Protein AF-A0A1V4S9R1-F1 (afdb_monomer)

Nearest PDB structures (foldseek):
  8wxm-assembly1_A  TM=5.453E-01  e=4.965E-02  Rhodothermus marinus DSM 4252
  6k1w-assembly1_A  TM=5.034E-01  e=1.210E-01  Rhodothermus marinus DSM 4252
  6k1x-assembly1_A  TM=5.668E-01  e=3.569E-01  Rhodothermus marinus DSM 4252
  4fxo-assembly1_B  TM=3.711E-01  e=5.229E-01  Homo sapiens
  3nxk-assembly2_G  TM=3.900E-01  e=4.849E+00  Campylobacter jejuni subsp. jejuni NCTC 11168 = ATCC 700819

Foldseek 3Di:
DEEEEEAADPDPAAPDADDDWDPDGDDPVVSVVVQVVCVVVVYHYDYYYLHPCVVVVCCVRFNDDDPPDDTYEYAYHYQQTHPPQRQQSSVVVCVVVVHQYDDDACVVVVVVVDDDDDPDPRDGPRRFPWDFDADPNDGQWIDGPVPRDTDGDDDD

Sequence (156 aa):
MKIAVVYNRVSRKVINLFGVPNHEKYGLKSIRRIVNCLKQGGHHVISFEGDKDLIDNLEDFMPKVLKGERPGIVFNLSYGIQRQAHYTHVPGILEMVGIPYVGSGPFLLEKYGYKIDLRDPYSFYLGCVQLVVLKNNEFIGVADPRRDGSAGGPKK

Mean predicted aligned error: 10.4 Å

Structure (mmCIF, N/CA/C/O backbone):
data_AF-A0A1V4S9R1-F1
#
_entry.id   AF-A0A1V4S9R1-F1
#
loop_
_atom_site.group_PDB
_atom_site.id
_atom_site.type_symbol
_atom_site.label_atom_id
_atom_site.label_alt_id
_atom_site.label_comp_id
_atom_site.label_asym_id
_atom_site.label_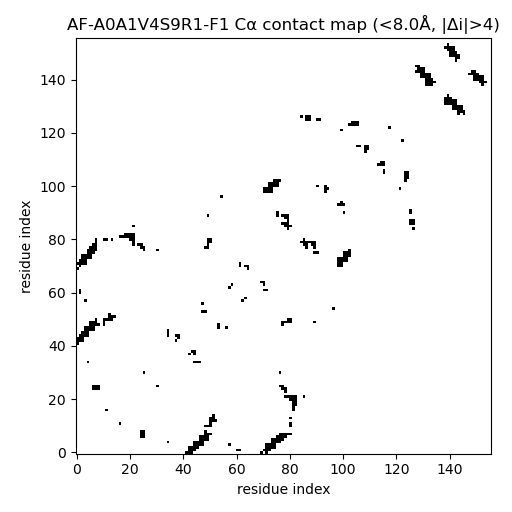entity_id
_atom_site.label_seq_id
_atom_site.pdbx_PDB_ins_code
_atom_site.Cartn_x
_atom_site.Cartn_y
_atom_site.Cartn_z
_atom_site.occupancy
_atom_site.B_iso_or_equiv
_atom_site.auth_seq_id
_atom_site.auth_comp_id
_atom_site.auth_asym_id
_atom_site.auth_atom_id
_atom_site.pdbx_PDB_model_num
ATOM 1 N N . MET A 1 1 ? -8.494 2.935 16.574 1.00 88.06 1 MET A N 1
ATOM 2 C CA . MET A 1 1 ? -9.052 3.154 15.217 1.00 88.06 1 MET A CA 1
ATOM 3 C C . MET A 1 1 ? -8.991 1.862 14.411 1.00 88.06 1 MET A C 1
ATOM 5 O O . MET A 1 1 ? -8.337 0.930 14.873 1.00 88.06 1 MET A O 1
ATOM 9 N N . LYS A 1 2 ? -9.672 1.788 13.261 1.00 93.19 2 LYS A N 1
ATOM 10 C CA . LYS A 1 2 ? -9.621 0.632 12.352 1.00 93.19 2 LYS A CA 1
ATOM 11 C C . LYS A 1 2 ? -8.365 0.705 11.478 1.00 93.19 2 LYS A C 1
ATOM 13 O O . LYS A 1 2 ? -8.125 1.741 10.864 1.00 93.19 2 LYS A O 1
ATOM 18 N N . ILE A 1 3 ? -7.571 -0.364 11.448 1.00 92.81 3 ILE A N 1
ATOM 19 C CA . ILE A 1 3 ? -6.347 -0.462 10.643 1.00 92.81 3 ILE A CA 1
ATOM 20 C C . ILE A 1 3 ? -6.369 -1.760 9.837 1.00 92.81 3 ILE A C 1
ATOM 22 O O . ILE A 1 3 ? -6.431 -2.844 10.414 1.00 92.81 3 ILE A O 1
ATOM 26 N N . ALA A 1 4 ? -6.298 -1.664 8.514 1.00 96.69 4 ALA A N 1
ATOM 27 C CA . ALA A 1 4 ? -6.143 -2.827 7.646 1.00 96.69 4 ALA A CA 1
ATOM 28 C C . ALA A 1 4 ? -4.671 -3.001 7.272 1.00 96.69 4 ALA A C 1
ATOM 30 O O . ALA A 1 4 ? -4.083 -2.127 6.648 1.00 96.69 4 ALA A O 1
ATOM 31 N N . VAL A 1 5 ? -4.055 -4.122 7.642 1.00 94.06 5 VAL A N 1
ATOM 32 C CA . VAL A 1 5 ? -2.688 -4.455 7.217 1.00 94.06 5 VAL A CA 1
ATOM 33 C C . VAL A 1 5 ? -2.762 -5.234 5.909 1.00 94.06 5 VAL A C 1
ATOM 35 O O . VAL A 1 5 ? -3.153 -6.400 5.907 1.00 94.06 5 VAL A O 1
ATOM 38 N N . VAL A 1 6 ? -2.388 -4.603 4.801 1.00 94.44 6 VAL A N 1
ATOM 39 C CA . VAL A 1 6 ? -2.476 -5.215 3.466 1.00 94.44 6 VAL A CA 1
ATOM 40 C C . VAL A 1 6 ? -1.107 -5.742 3.064 1.00 94.44 6 VAL A C 1
ATOM 42 O O . VAL A 1 6 ? -0.113 -5.030 3.175 1.00 94.44 6 VAL A O 1
ATOM 45 N N . TYR A 1 7 ? -1.028 -6.988 2.609 1.00 90.81 7 TYR A N 1
ATOM 46 C CA . TYR A 1 7 ? 0.211 -7.614 2.141 1.00 90.81 7 TYR A CA 1
ATOM 47 C C . TYR A 1 7 ? -0.062 -8.522 0.939 1.00 90.81 7 TYR A C 1
ATOM 49 O O . TYR A 1 7 ? -1.207 -8.826 0.641 1.00 90.81 7 TYR A O 1
ATOM 57 N N . ASN A 1 8 ? 0.977 -8.994 0.248 1.00 89.25 8 ASN A N 1
ATOM 58 C CA . ASN A 1 8 ? 0.835 -10.075 -0.731 1.00 89.25 8 ASN A CA 1
ATOM 59 C C . ASN A 1 8 ? 1.751 -11.226 -0.331 1.00 89.25 8 ASN A C 1
ATOM 61 O O . ASN A 1 8 ? 2.973 -11.059 -0.286 1.00 89.25 8 ASN A O 1
ATOM 65 N N . ARG A 1 9 ? 1.185 -12.394 0.003 1.00 83.44 9 ARG A N 1
ATOM 66 C CA . ARG A 1 9 ? 1.992 -13.560 0.398 1.00 83.44 9 ARG A CA 1
ATOM 67 C C . ARG A 1 9 ? 1.744 -14.759 -0.488 1.00 83.44 9 ARG A C 1
ATOM 69 O O . ARG A 1 9 ? 2.706 -15.349 -0.990 1.00 83.44 9 ARG A O 1
ATOM 76 N N . VAL A 1 10 ? 0.491 -15.139 -0.662 1.00 75.88 10 VAL A N 1
ATOM 77 C CA . VAL A 1 10 ? 0.138 -16.338 -1.434 1.00 75.88 10 VAL A CA 1
ATOM 78 C C . VAL A 1 10 ? -0.885 -16.057 -2.518 1.00 75.88 10 VAL A C 1
ATOM 80 O O . VAL A 1 10 ? -1.014 -16.875 -3.428 1.00 75.88 10 VAL A O 1
ATOM 83 N N . SER A 1 11 ? -1.566 -14.910 -2.467 1.00 77.56 11 SER A N 1
ATOM 84 C CA . SER A 1 11 ? -2.629 -14.633 -3.417 1.00 77.56 11 SER A CA 1
ATOM 85 C C . SER A 1 11 ? -2.098 -14.433 -4.836 1.00 77.56 11 SER A C 1
ATOM 87 O O . SER A 1 11 ? -1.150 -13.689 -5.091 1.00 77.56 11 SER A O 1
ATOM 89 N N . ARG A 1 12 ? -2.754 -15.125 -5.769 1.00 83.12 12 ARG A N 1
ATOM 90 C CA . ARG A 1 12 ? -2.699 -14.889 -7.217 1.00 83.12 12 ARG A CA 1
ATOM 91 C C . ARG A 1 12 ? -4.072 -14.480 -7.747 1.00 83.12 12 ARG A C 1
ATOM 93 O O . ARG A 1 12 ? -4.330 -14.621 -8.938 1.00 83.12 12 ARG A O 1
ATOM 100 N N . LYS A 1 13 ? -4.973 -14.031 -6.866 1.00 90.06 13 LYS A N 1
ATOM 101 C CA . LYS A 1 13 ? -6.338 -13.660 -7.234 1.00 90.06 13 LYS A CA 1
ATOM 102 C C . LYS A 1 13 ? -6.338 -12.339 -7.999 1.00 90.06 13 LYS A C 1
ATOM 104 O O . LYS A 1 13 ? -6.476 -11.253 -7.447 1.00 90.06 13 LYS A O 1
ATOM 109 N N . VAL A 1 14 ? -6.188 -12.459 -9.304 1.00 91.25 14 VAL A N 1
ATOM 110 C CA . VAL A 1 14 ? -6.403 -11.411 -10.299 1.00 91.25 14 VAL A CA 1
ATOM 111 C C . VAL A 1 14 ? -7.389 -11.949 -11.330 1.00 91.25 14 VAL A C 1
ATOM 113 O O . VAL A 1 14 ? -7.576 -13.160 -11.414 1.00 91.25 14 VAL A O 1
ATOM 116 N N . ILE A 1 15 ? -8.028 -11.072 -12.106 1.00 91.94 15 ILE A N 1
ATOM 117 C CA . ILE A 1 15 ? -8.949 -11.512 -13.168 1.00 91.94 15 ILE A CA 1
ATOM 118 C C . ILE A 1 15 ? -8.183 -12.331 -14.215 1.00 91.94 15 ILE A C 1
ATOM 120 O O . ILE A 1 15 ? -8.557 -13.455 -14.519 1.00 91.94 15 ILE A O 1
ATOM 124 N N . ASN A 1 16 ? -7.069 -11.782 -14.704 1.00 91.94 16 ASN A N 1
ATOM 125 C CA . ASN A 1 16 ? -6.159 -12.443 -15.634 1.00 91.94 16 ASN A CA 1
ATOM 126 C C . ASN A 1 16 ? -4.730 -12.318 -15.111 1.00 91.94 16 ASN A C 1
ATOM 128 O O . ASN A 1 16 ? -4.325 -11.238 -14.677 1.00 91.94 16 ASN A O 1
ATOM 132 N N . LEU A 1 17 ? -3.960 -13.404 -15.149 1.00 88.75 17 LEU A N 1
ATOM 133 C CA . LEU A 1 17 ? -2.548 -13.403 -14.768 1.00 88.75 17 LEU A CA 1
ATOM 134 C C . LEU A 1 17 ? -1.688 -13.105 -16.002 1.00 88.75 17 LEU A C 1
ATOM 136 O O . LEU A 1 17 ? -1.832 -13.780 -17.018 1.00 88.75 17 LEU A O 1
ATOM 140 N N . PHE A 1 18 ? -0.800 -12.112 -15.920 1.00 84.00 18 PHE A N 1
ATOM 141 C CA . PHE A 1 18 ? 0.019 -11.685 -17.056 1.00 84.00 18 PHE A CA 1
ATOM 142 C C . PHE A 1 18 ? 1.505 -11.880 -16.763 1.00 84.00 18 PHE A C 1
ATOM 144 O O . PHE A 1 18 ? 2.001 -11.469 -15.714 1.00 84.00 18 PHE A O 1
ATOM 151 N N . GLY A 1 19 ? 2.233 -12.445 -17.728 1.00 84.38 19 GLY A N 1
ATOM 152 C CA . GLY A 1 19 ? 3.679 -12.638 -17.629 1.00 84.38 19 GLY A CA 1
ATOM 153 C C . GLY A 1 19 ? 4.100 -13.424 -16.382 1.00 84.38 19 GLY A C 1
ATOM 154 O O . GLY A 1 19 ? 3.392 -14.314 -15.913 1.00 84.38 19 GLY A O 1
ATOM 155 N N . VAL A 1 20 ? 5.278 -13.093 -15.852 1.00 83.31 20 VAL A N 1
ATOM 156 C CA . VAL A 1 20 ? 5.769 -13.651 -14.586 1.00 83.31 20 VAL A CA 1
ATOM 157 C C . VAL A 1 20 ? 5.244 -12.782 -13.439 1.00 83.31 20 VAL A C 1
ATOM 159 O O . VAL A 1 20 ? 5.515 -11.579 -13.455 1.00 83.31 20 VAL A O 1
ATOM 162 N N . PRO A 1 21 ? 4.524 -13.345 -12.451 1.00 85.00 21 PRO A N 1
ATOM 163 C CA . PRO A 1 21 ? 4.046 -12.600 -11.288 1.00 85.00 21 PRO A CA 1
ATOM 164 C C . PRO A 1 21 ? 5.186 -12.008 -10.462 1.00 85.00 21 PRO A C 1
ATOM 166 O O . PRO A 1 21 ? 6.342 -12.397 -10.594 1.00 85.00 21 PRO A O 1
ATOM 169 N N . ASN A 1 22 ? 4.861 -11.089 -9.562 1.00 82.81 22 ASN A N 1
ATOM 170 C CA . ASN A 1 22 ? 5.824 -10.584 -8.598 1.00 82.81 22 ASN A CA 1
ATOM 171 C C . ASN A 1 22 ? 6.171 -11.646 -7.528 1.00 82.81 22 ASN A C 1
ATOM 173 O O . ASN A 1 22 ? 5.314 -12.404 -7.065 1.00 82.81 22 ASN A O 1
ATOM 177 N N . HIS A 1 23 ? 7.440 -11.682 -7.117 1.00 83.50 23 HIS A N 1
ATOM 178 C CA . HIS A 1 23 ? 7.959 -12.594 -6.092 1.00 83.50 23 HIS A CA 1
ATOM 179 C C . HIS A 1 23 ? 8.293 -11.881 -4.773 1.00 83.50 23 HIS A C 1
ATOM 181 O O . HIS A 1 23 ? 8.526 -12.560 -3.769 1.00 83.50 23 HIS A O 1
ATOM 187 N N . GLU A 1 24 ? 8.296 -10.545 -4.753 1.00 82.25 24 GLU A N 1
ATOM 188 C CA . GLU A 1 24 ? 8.595 -9.747 -3.562 1.00 82.25 24 GLU A CA 1
ATOM 189 C C . GLU A 1 24 ? 7.480 -9.844 -2.527 1.00 82.25 24 GLU A C 1
ATOM 191 O O . GLU A 1 24 ? 6.299 -9.670 -2.835 1.00 82.25 24 GLU A O 1
ATOM 196 N N . LYS A 1 25 ? 7.851 -10.182 -1.288 1.00 82.50 25 LYS A N 1
ATOM 197 C CA . LYS A 1 25 ? 6.901 -10.472 -0.212 1.00 82.50 25 LYS A CA 1
ATOM 198 C C . LYS A 1 25 ? 7.528 -10.200 1.148 1.00 82.50 25 LYS A C 1
ATOM 200 O O . LYS A 1 25 ? 8.598 -10.731 1.453 1.00 82.50 25 LYS A O 1
ATOM 205 N N . TYR A 1 26 ? 6.803 -9.521 2.033 1.00 80.62 26 TYR A N 1
ATOM 206 C CA . TYR A 1 26 ? 7.193 -9.429 3.441 1.00 80.62 26 TYR A CA 1
ATOM 207 C C . TYR A 1 26 ? 7.096 -10.790 4.143 1.00 80.62 26 TYR A C 1
ATOM 209 O O . TYR A 1 26 ? 6.231 -11.622 3.847 1.00 80.62 26 TYR A O 1
ATOM 217 N N . GLY A 1 27 ? 8.000 -11.033 5.093 1.00 82.00 27 GLY A N 1
ATOM 218 C CA . GLY A 1 27 ? 8.003 -12.251 5.901 1.00 82.00 27 GLY A CA 1
ATOM 219 C C . GLY A 1 27 ? 6.821 -12.301 6.874 1.00 82.00 27 GLY A C 1
ATOM 220 O O . GLY A 1 27 ? 6.543 -11.327 7.574 1.00 82.00 27 GLY A O 1
ATOM 221 N N . LEU A 1 28 ? 6.171 -13.464 6.989 1.00 89.62 28 LEU A N 1
ATOM 222 C CA . LEU A 1 28 ? 5.009 -13.659 7.872 1.00 89.62 28 LEU A CA 1
ATOM 223 C C . LEU A 1 28 ? 5.305 -13.326 9.339 1.00 89.62 28 LEU A C 1
ATOM 225 O O . LEU A 1 28 ? 4.447 -12.792 10.036 1.00 89.62 28 LEU A O 1
ATOM 229 N N . LYS A 1 29 ? 6.526 -13.602 9.813 1.00 85.81 29 LYS A N 1
ATOM 230 C CA . LYS A 1 29 ? 6.953 -13.247 11.174 1.00 85.81 29 LYS A CA 1
ATOM 231 C C . LYS A 1 29 ? 6.928 -11.731 11.394 1.00 85.81 29 LYS A C 1
ATOM 233 O O . LYS A 1 29 ? 6.460 -11.283 12.435 1.00 85.81 29 LYS A O 1
ATOM 238 N N . SER A 1 30 ? 7.395 -10.950 10.419 1.00 82.75 30 SER A N 1
ATOM 239 C CA . SER A 1 30 ? 7.385 -9.485 10.484 1.00 82.75 30 SER A CA 1
ATOM 240 C C . SER A 1 30 ? 5.962 -8.937 10.421 1.00 82.75 30 SER A C 1
ATOM 242 O O . SER A 1 30 ? 5.602 -8.116 11.258 1.00 82.75 30 SER A O 1
ATOM 244 N N . ILE A 1 31 ? 5.128 -9.460 9.512 1.00 85.62 31 ILE A N 1
ATOM 245 C CA . ILE A 1 31 ? 3.709 -9.081 9.406 1.00 85.62 31 ILE A CA 1
ATOM 246 C C . ILE A 1 31 ? 2.988 -9.337 10.737 1.00 85.62 31 ILE A C 1
ATOM 248 O O . ILE A 1 31 ? 2.358 -8.434 11.278 1.00 85.62 31 ILE A O 1
ATOM 252 N N . ARG A 1 32 ? 3.144 -10.533 11.326 1.00 92.06 32 ARG A N 1
ATOM 253 C CA . ARG A 1 32 ? 2.543 -10.870 12.631 1.00 92.06 32 ARG A CA 1
ATOM 254 C C . ARG A 1 32 ? 3.004 -9.935 13.745 1.00 92.06 32 ARG A C 1
ATOM 256 O O . ARG A 1 32 ? 2.182 -9.517 14.552 1.00 92.06 32 ARG A O 1
ATOM 263 N N . ARG A 1 33 ? 4.297 -9.590 13.793 1.00 85.12 33 ARG A N 1
ATOM 264 C CA . ARG A 1 33 ? 4.822 -8.630 14.779 1.00 85.12 33 ARG A CA 1
ATOM 265 C C . ARG A 1 33 ? 4.150 -7.267 14.632 1.00 85.12 33 ARG A C 1
ATOM 267 O O . ARG A 1 33 ? 3.672 -6.744 15.628 1.00 85.12 33 ARG A O 1
ATOM 274 N N . ILE A 1 34 ? 4.057 -6.741 13.410 1.00 82.56 34 ILE A N 1
ATOM 275 C CA . ILE A 1 34 ? 3.407 -5.452 13.131 1.00 82.56 34 ILE A CA 1
ATOM 276 C C . ILE A 1 34 ? 1.935 -5.485 13.558 1.00 82.56 34 ILE A C 1
ATOM 278 O O . ILE A 1 34 ? 1.506 -4.628 14.326 1.00 82.56 34 ILE A O 1
ATOM 282 N N . VAL A 1 35 ? 1.180 -6.507 13.138 1.00 88.75 35 VAL A N 1
ATOM 283 C CA . VAL A 1 35 ? -0.235 -6.677 13.516 1.00 88.75 35 VAL A CA 1
ATOM 284 C C . VAL A 1 35 ? -0.400 -6.723 15.036 1.00 88.75 35 VAL A C 1
ATOM 286 O O . VAL A 1 35 ? -1.264 -6.036 15.578 1.00 88.75 35 VAL A O 1
ATOM 289 N N . ASN A 1 36 ? 0.435 -7.496 15.734 1.00 89.38 36 ASN A N 1
ATOM 290 C CA . ASN A 1 36 ? 0.362 -7.619 17.187 1.00 89.38 36 ASN A CA 1
ATOM 291 C C . ASN A 1 36 ? 0.671 -6.293 17.889 1.00 89.38 36 ASN A C 1
ATOM 293 O O . ASN A 1 36 ? -0.063 -5.920 18.799 1.00 89.38 36 ASN A O 1
ATOM 297 N N . CYS A 1 37 ? 1.696 -5.557 17.451 1.00 86.06 37 CYS A N 1
ATOM 298 C CA . CYS A 1 37 ? 2.025 -4.246 18.013 1.00 86.06 37 CYS A CA 1
ATOM 299 C C . CYS A 1 37 ? 0.887 -3.234 17.808 1.00 86.06 37 CYS A C 1
ATOM 301 O O . CYS A 1 37 ? 0.529 -2.521 18.740 1.00 86.06 37 CYS A O 1
ATOM 303 N N . LEU A 1 38 ? 0.267 -3.207 16.624 1.00 83.62 38 LEU A N 1
ATOM 304 C CA . LEU A 1 38 ? -0.876 -2.329 16.353 1.00 83.62 38 LEU A CA 1
ATOM 305 C C . LEU A 1 38 ? -2.087 -2.680 17.235 1.00 83.62 38 LEU A C 1
ATOM 307 O O . LEU A 1 38 ? -2.738 -1.783 17.767 1.00 83.62 38 LEU A O 1
ATOM 311 N N . LYS A 1 39 ? -2.365 -3.976 17.444 1.00 93.00 39 LYS A N 1
ATOM 312 C CA . LYS A 1 39 ? -3.423 -4.432 18.365 1.00 93.00 39 LYS A CA 1
ATOM 313 C C . LYS A 1 39 ? -3.124 -4.053 19.817 1.00 93.00 39 LYS A C 1
ATOM 315 O O . LYS A 1 39 ? -4.012 -3.564 20.506 1.00 93.00 39 LYS A O 1
ATOM 320 N N . GLN A 1 40 ? -1.881 -4.233 20.267 1.00 85.25 40 GLN A N 1
ATOM 321 C CA . GLN A 1 40 ? -1.429 -3.824 21.605 1.00 85.25 40 GLN A CA 1
ATOM 322 C C . GLN A 1 40 ? -1.555 -2.309 21.822 1.00 85.25 40 GLN A C 1
ATOM 324 O O . GLN A 1 40 ? -1.845 -1.881 22.933 1.00 85.25 40 GLN A O 1
ATOM 329 N N . GLY A 1 41 ? -1.424 -1.509 20.760 1.00 87.00 41 GLY A N 1
ATOM 330 C CA . GLY A 1 41 ? -1.711 -0.071 20.766 1.00 87.00 41 GLY A CA 1
ATOM 3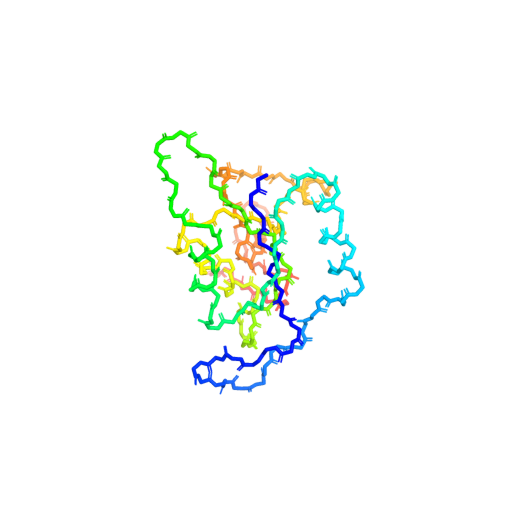31 C C . GLY A 1 41 ? -3.202 0.299 20.843 1.00 87.00 41 GLY A C 1
ATOM 332 O O . GLY A 1 41 ? -3.545 1.469 20.683 1.00 87.00 41 GLY A O 1
ATOM 333 N N . GLY A 1 42 ? -4.110 -0.665 21.045 1.00 89.38 42 GLY A N 1
ATOM 334 C CA . GLY A 1 42 ? -5.552 -0.421 21.168 1.00 89.38 42 GLY A CA 1
ATOM 335 C C . GLY A 1 42 ? -6.266 -0.185 19.832 1.00 89.38 42 GLY A C 1
ATOM 336 O O . GLY A 1 42 ? -7.337 0.424 19.785 1.00 89.38 42 GLY A O 1
ATOM 337 N N . HIS A 1 43 ? -5.677 -0.609 18.711 1.00 90.06 43 HIS A N 1
ATOM 338 C CA . HIS A 1 43 ? -6.309 -0.509 17.396 1.00 90.06 43 HIS A CA 1
ATOM 339 C C . HIS A 1 43 ? -7.096 -1.776 17.044 1.00 90.06 43 HIS A C 1
ATOM 341 O O . HIS A 1 43 ? -6.717 -2.889 17.407 1.00 90.06 43 HIS A O 1
ATOM 347 N N . HIS A 1 44 ? -8.179 -1.616 16.279 1.00 95.25 44 HIS A N 1
ATOM 348 C CA . HIS A 1 44 ? -8.882 -2.744 15.677 1.00 95.25 44 HIS A CA 1
ATOM 349 C C . HIS A 1 44 ? -8.168 -3.080 14.367 1.00 95.25 44 HIS A C 1
ATOM 351 O O . HIS A 1 44 ? -8.185 -2.271 13.443 1.00 95.25 44 HIS A O 1
ATOM 357 N N . VAL A 1 45 ? -7.499 -4.235 14.314 1.00 95.38 45 VAL A N 1
ATOM 358 C CA . VAL A 1 45 ? -6.612 -4.600 13.200 1.00 95.38 45 VAL A CA 1
ATOM 359 C C . VAL A 1 45 ? -7.057 -5.894 12.532 1.00 95.38 45 VAL A C 1
ATOM 361 O O . VAL A 1 45 ? -7.114 -6.937 13.193 1.00 95.38 45 VAL A O 1
ATOM 364 N N . ILE A 1 46 ? -7.276 -5.832 11.219 1.00 97.31 46 ILE A N 1
ATOM 365 C CA . ILE A 1 46 ? -7.470 -6.988 10.329 1.00 97.31 46 ILE A CA 1
ATOM 366 C C . ILE A 1 46 ? -6.370 -6.969 9.265 1.00 97.31 46 ILE A C 1
ATOM 368 O O . ILE A 1 46 ? -5.736 -5.939 9.034 1.00 97.31 46 ILE A O 1
ATOM 372 N N . SER A 1 47 ? -6.066 -8.118 8.668 1.00 96.06 47 SER A N 1
ATOM 373 C CA . SER A 1 47 ? -5.091 -8.202 7.584 1.00 96.06 47 SER A CA 1
ATOM 374 C C . SER A 1 47 ? -5.703 -8.810 6.330 1.00 96.06 47 SER A C 1
ATOM 376 O O . SER A 1 47 ? -6.457 -9.773 6.435 1.00 96.06 47 SER A O 1
ATOM 378 N N . PHE A 1 48 ? -5.332 -8.275 5.168 1.00 96.31 48 PHE A N 1
ATOM 379 C CA . PHE A 1 48 ? -5.874 -8.668 3.868 1.00 96.31 48 PHE A CA 1
ATOM 380 C C . PHE A 1 48 ? -4.762 -8.959 2.861 1.00 96.31 48 PHE A C 1
ATOM 382 O O . PHE A 1 48 ? -3.668 -8.390 2.940 1.00 96.31 48 PHE A O 1
ATOM 389 N N . GLU A 1 49 ? -5.059 -9.829 1.896 1.00 95.06 49 GLU A N 1
ATOM 390 C CA . GLU A 1 49 ? -4.249 -9.935 0.685 1.00 95.06 49 GLU A CA 1
ATOM 391 C C . GLU A 1 49 ? -4.559 -8.737 -0.231 1.00 95.06 49 GLU A C 1
ATOM 393 O O . GLU A 1 49 ? -5.713 -8.348 -0.398 1.00 95.06 49 GLU A O 1
ATOM 398 N N . GLY A 1 50 ? -3.525 -8.129 -0.815 1.00 94.31 50 GLY A N 1
ATOM 399 C CA . GLY A 1 50 ? -3.648 -7.018 -1.762 1.00 94.31 50 GLY A CA 1
ATOM 400 C C . GLY A 1 50 ? -4.025 -7.506 -3.158 1.00 94.31 50 GLY A C 1
ATOM 401 O O . GLY A 1 50 ? -3.201 -7.444 -4.073 1.00 94.31 50 GLY A O 1
ATOM 402 N N . ASP A 1 51 ? -5.208 -8.093 -3.292 1.00 94.94 51 ASP A N 1
ATOM 403 C CA . ASP A 1 51 ? -5.672 -8.768 -4.503 1.00 94.94 51 ASP A CA 1
ATOM 404 C C . ASP A 1 51 ? -7.006 -8.196 -5.015 1.00 94.94 51 ASP A C 1
ATOM 406 O O . ASP A 1 51 ? -7.433 -7.129 -4.573 1.00 94.94 51 ASP A O 1
ATOM 410 N N . LYS A 1 52 ? -7.641 -8.844 -6.003 1.00 94.75 52 LYS A N 1
ATOM 411 C CA . LYS A 1 52 ? -8.872 -8.313 -6.614 1.00 94.75 52 LYS A CA 1
ATOM 412 C C . LYS A 1 52 ? -10.035 -8.142 -5.622 1.00 94.75 52 LYS A C 1
ATOM 414 O O . LYS A 1 52 ? -10.939 -7.375 -5.921 1.00 94.75 52 LYS A O 1
ATOM 419 N N . ASP A 1 53 ? -10.021 -8.862 -4.497 1.00 95.69 53 ASP A N 1
ATOM 420 C CA . ASP A 1 53 ? -11.078 -8.826 -3.478 1.00 95.69 53 ASP A CA 1
ATOM 421 C C . ASP A 1 53 ? -10.824 -7.694 -2.455 1.00 95.69 53 ASP A C 1
ATOM 423 O O . ASP A 1 53 ? -11.570 -7.536 -1.491 1.00 95.69 53 ASP A O 1
ATOM 427 N N . LEU A 1 54 ? -9.738 -6.919 -2.598 1.00 95.88 54 LEU A N 1
ATOM 428 C CA . LEU A 1 54 ? -9.317 -5.935 -1.598 1.00 95.88 54 LEU A CA 1
ATOM 429 C C . LEU A 1 54 ? -10.365 -4.84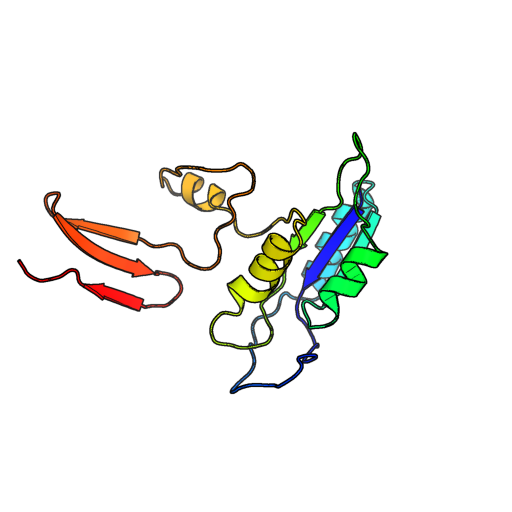2 -1.347 1.0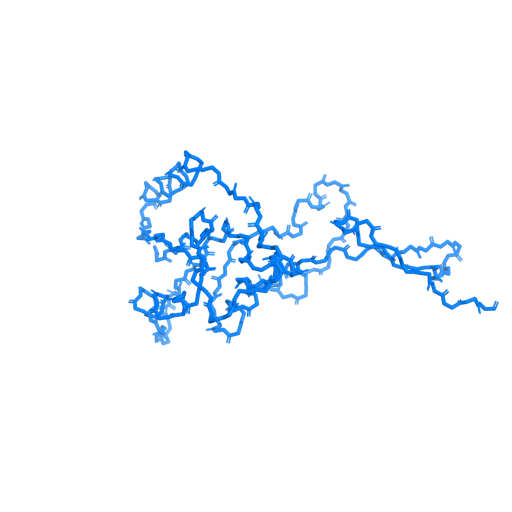0 95.88 54 LEU A C 1
ATOM 431 O O . LEU A 1 54 ? -10.522 -4.435 -0.201 1.00 95.88 54 LEU A O 1
ATOM 435 N N . ILE A 1 55 ? -11.055 -4.361 -2.386 1.00 96.19 55 ILE A N 1
ATOM 436 C CA . ILE A 1 55 ? -12.027 -3.263 -2.252 1.00 96.19 55 ILE A CA 1
ATOM 437 C C . ILE A 1 55 ? -13.195 -3.705 -1.367 1.00 96.19 55 ILE A C 1
ATOM 439 O O . ILE A 1 55 ? -13.414 -3.087 -0.330 1.00 96.19 55 ILE A O 1
ATOM 443 N N . ASP A 1 56 ? -13.840 -4.824 -1.705 1.00 96.25 56 ASP A N 1
ATOM 444 C CA . ASP A 1 56 ? -14.966 -5.381 -0.943 1.00 96.25 56 ASP A CA 1
ATOM 445 C C . ASP A 1 56 ? -14.584 -5.608 0.532 1.00 96.25 56 ASP A C 1
ATOM 447 O O . ASP A 1 56 ? -15.267 -5.168 1.456 1.00 96.25 56 ASP A O 1
ATOM 451 N N . ASN A 1 57 ? -13.409 -6.204 0.767 1.00 96.69 57 ASN A N 1
ATOM 452 C CA . ASN A 1 57 ? -12.888 -6.439 2.116 1.00 96.69 57 ASN A CA 1
ATOM 453 C C . ASN A 1 57 ? -12.672 -5.141 2.918 1.00 96.69 57 ASN A C 1
ATOM 455 O O . ASN A 1 57 ? -12.849 -5.117 4.142 1.00 96.69 57 ASN A O 1
ATOM 459 N N . LEU A 1 58 ? -12.224 -4.071 2.254 1.00 95.94 58 LEU A N 1
ATOM 460 C CA . LEU A 1 58 ? -12.010 -2.776 2.893 1.00 95.94 58 LEU A CA 1
ATOM 461 C C . LEU A 1 58 ? -13.334 -2.068 3.179 1.00 95.94 58 LEU A C 1
ATOM 463 O O . LEU A 1 58 ? -13.466 -1.509 4.266 1.00 95.94 58 LEU A O 1
ATOM 467 N N . GLU A 1 59 ? -14.307 -2.121 2.270 1.00 94.44 59 GLU A N 1
ATOM 468 C CA . GLU A 1 59 ? -15.639 -1.545 2.486 1.00 94.44 59 GLU A CA 1
ATOM 469 C C . GLU A 1 59 ? -16.352 -2.195 3.677 1.00 94.44 59 GLU A C 1
ATOM 471 O O . GLU A 1 59 ? -16.855 -1.483 4.551 1.00 94.44 59 GLU A O 1
ATOM 476 N N . ASP A 1 60 ? -16.298 -3.527 3.780 1.00 95.00 60 ASP A N 1
ATOM 477 C CA . ASP A 1 60 ? -16.875 -4.277 4.901 1.00 95.00 60 ASP A CA 1
ATOM 478 C C . ASP A 1 60 ? -16.226 -3.896 6.239 1.00 95.00 60 ASP A C 1
ATOM 480 O O . ASP A 1 60 ? -16.887 -3.691 7.264 1.00 95.00 60 ASP A O 1
ATOM 484 N N . PHE A 1 61 ? -14.896 -3.796 6.257 1.00 95.81 61 PHE A N 1
ATOM 485 C CA . PHE A 1 61 ? -14.164 -3.542 7.490 1.00 95.81 61 PHE A CA 1
ATOM 486 C C . PHE A 1 61 ? -14.226 -2.073 7.923 1.00 95.81 61 PHE A C 1
ATOM 488 O O . PHE A 1 61 ? -14.422 -1.782 9.111 1.00 95.81 61 PHE A O 1
ATOM 495 N N . MET A 1 62 ? -14.049 -1.137 6.991 1.00 91.62 62 MET A N 1
ATOM 496 C CA . MET A 1 62 ? -13.975 0.306 7.225 1.00 91.62 62 MET A CA 1
ATOM 497 C C . MET A 1 62 ? -14.928 1.077 6.295 1.00 91.62 62 MET A C 1
ATOM 499 O O . MET A 1 62 ? -14.474 1.780 5.395 1.00 91.62 62 MET A O 1
ATOM 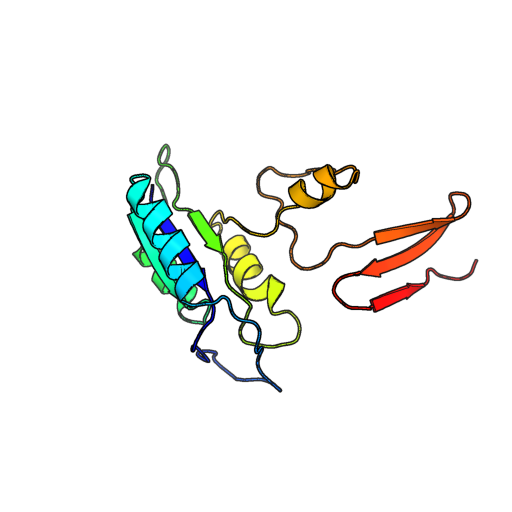503 N N . PRO A 1 63 ? -16.249 1.005 6.546 1.00 84.94 63 PRO A N 1
ATOM 504 C CA . PRO A 1 63 ? -17.233 1.699 5.728 1.00 84.94 63 PRO A CA 1
ATOM 505 C C . PRO A 1 63 ? -17.062 3.218 5.808 1.00 84.94 63 PRO A C 1
ATOM 507 O O . PRO A 1 63 ? -16.453 3.756 6.742 1.00 84.94 63 PRO A O 1
ATOM 510 N N . LYS A 1 64 ? -17.640 3.908 4.821 1.00 85.69 64 LYS A N 1
ATOM 511 C CA . LYS A 1 64 ? -17.614 5.367 4.702 1.00 85.69 64 LYS A CA 1
ATOM 512 C C . LYS A 1 64 ? -18.030 6.038 6.012 1.00 85.69 64 LYS A C 1
ATOM 514 O O . LYS A 1 64 ? -19.109 5.786 6.542 1.00 85.69 64 LYS A O 1
ATOM 519 N N . VAL A 1 65 ? -17.177 6.936 6.490 1.00 83.38 65 VAL A N 1
ATOM 520 C CA . VAL A 1 65 ? -17.427 7.717 7.703 1.00 83.38 65 VAL A CA 1
ATOM 521 C C . VAL A 1 65 ? -18.447 8.827 7.468 1.00 83.38 65 VAL A C 1
ATOM 523 O O . VAL A 1 65 ? -18.448 9.485 6.422 1.00 83.38 65 VAL A O 1
ATOM 526 N N . LEU A 1 66 ? -19.300 9.060 8.466 1.00 78.50 66 LEU A N 1
ATOM 527 C CA . LEU A 1 66 ? -20.166 10.236 8.528 1.00 78.50 66 LEU A CA 1
ATOM 528 C C . LEU A 1 66 ? -19.395 11.433 9.108 1.00 78.50 66 LEU A C 1
ATOM 530 O O . LEU A 1 66 ? -18.304 11.298 9.666 1.00 78.50 66 LEU A O 1
ATOM 534 N N . LYS A 1 67 ? -19.942 12.641 8.944 1.00 77.44 67 LYS A N 1
ATOM 535 C CA . LYS A 1 67 ? -19.264 13.894 9.310 1.00 77.44 67 LYS A CA 1
ATOM 536 C C . LYS A 1 67 ? -18.798 13.870 10.778 1.00 77.44 67 LYS A C 1
ATOM 538 O O . LYS A 1 67 ? -19.623 13.867 11.683 1.00 77.44 67 LYS A O 1
ATOM 543 N N . GLY A 1 68 ? -17.479 13.919 10.991 1.00 69.19 68 GLY A N 1
ATOM 544 C CA . GLY A 1 68 ? -16.843 13.987 12.315 1.00 69.19 68 GLY A CA 1
ATOM 545 C C . GLY A 1 68 ? -16.164 12.695 12.783 1.00 69.19 68 GLY A C 1
ATOM 546 O O . GLY A 1 68 ? -15.364 12.741 13.717 1.00 69.19 68 GLY A O 1
ATOM 547 N N . GLU A 1 69 ? -16.410 11.561 12.125 1.00 76.56 69 GLU A N 1
ATOM 548 C CA . GLU A 1 69 ? -15.716 10.307 12.422 1.00 76.56 69 GLU A CA 1
ATOM 549 C C . GLU A 1 69 ? -14.342 10.240 11.739 1.00 76.56 69 GLU A C 1
ATOM 551 O O . GLU A 1 69 ? -14.134 10.758 10.641 1.00 76.56 69 GLU A O 1
ATOM 556 N N . ARG A 1 70 ? -13.377 9.579 12.392 1.00 76.25 70 ARG A N 1
ATOM 557 C CA . ARG A 1 70 ? -12.054 9.335 11.800 1.00 76.25 70 ARG A CA 1
ATOM 558 C C . ARG A 1 70 ? -12.111 8.091 10.909 1.00 76.25 70 ARG A C 1
ATOM 560 O O . ARG A 1 70 ? -12.445 7.025 11.435 1.00 76.25 70 ARG A O 1
ATOM 567 N N . PRO A 1 71 ? -11.746 8.186 9.617 1.00 84.81 71 PRO A N 1
ATOM 568 C CA . PRO A 1 71 ? -11.721 7.025 8.737 1.00 84.81 71 PRO A CA 1
ATOM 569 C C . PRO A 1 71 ? -10.717 5.974 9.220 1.00 84.81 71 PRO A C 1
ATOM 571 O O . PRO A 1 71 ? -9.762 6.268 9.950 1.00 84.81 71 PRO A O 1
ATOM 574 N N . GLY A 1 72 ? -10.956 4.725 8.816 1.00 89.19 72 GLY A N 1
ATOM 575 C CA . GLY A 1 72 ? -9.947 3.677 8.920 1.00 89.19 72 GLY A CA 1
ATOM 576 C C . GLY A 1 72 ? -8.739 3.994 8.039 1.00 89.19 72 GLY A C 1
ATOM 577 O O . GLY A 1 72 ? -8.828 4.809 7.126 1.00 89.19 72 GLY A O 1
ATOM 578 N N . ILE A 1 73 ? -7.608 3.358 8.330 1.00 90.69 73 ILE A N 1
ATOM 579 C CA . ILE A 1 73 ? -6.362 3.528 7.573 1.00 90.69 73 ILE A CA 1
ATOM 580 C C . ILE A 1 73 ? -5.813 2.172 7.139 1.00 90.69 73 ILE A C 1
ATOM 582 O O . ILE A 1 73 ? -5.956 1.172 7.847 1.00 90.69 73 ILE A O 1
ATOM 586 N N . VAL A 1 74 ? -5.148 2.124 5.990 1.00 91.81 74 VAL A N 1
ATOM 587 C CA . VAL A 1 74 ? -4.450 0.929 5.514 1.00 91.81 74 VAL A CA 1
ATOM 588 C C . VAL A 1 74 ? -2.960 1.012 5.835 1.00 91.81 74 VAL A C 1
ATOM 590 O O . VAL A 1 74 ? -2.267 1.917 5.405 1.00 91.81 74 VAL A O 1
ATOM 593 N N . PHE A 1 75 ? -2.413 0.043 6.559 1.00 89.38 75 PHE A N 1
ATOM 594 C CA . PHE A 1 75 ? -0.968 -0.136 6.678 1.00 89.38 75 PHE A CA 1
ATOM 595 C C . PHE A 1 75 ? -0.493 -1.024 5.521 1.00 89.38 75 PHE A C 1
ATOM 597 O O . PHE A 1 75 ? -0.652 -2.247 5.559 1.00 89.38 75 PHE A O 1
ATOM 604 N N . ASN A 1 76 ? 0.076 -0.420 4.478 1.00 88.31 76 ASN A N 1
ATOM 605 C CA . ASN A 1 76 ? 0.453 -1.132 3.264 1.00 88.31 76 ASN A CA 1
ATOM 606 C C . ASN A 1 76 ? 1.845 -1.781 3.392 1.00 88.31 76 ASN A C 1
ATOM 608 O O . ASN A 1 76 ? 2.870 -1.106 3.424 1.00 88.31 76 ASN A O 1
ATOM 612 N N . LEU A 1 77 ? 1.869 -3.112 3.416 1.00 87.25 77 LEU A N 1
ATOM 613 C CA . LEU A 1 77 ? 3.050 -3.981 3.315 1.00 87.25 77 LEU A CA 1
ATOM 614 C C . LEU A 1 77 ? 2.988 -4.836 2.039 1.00 87.25 77 LEU A C 1
ATOM 616 O O . LEU A 1 77 ? 3.544 -5.934 1.975 1.00 87.25 77 LEU A O 1
ATOM 6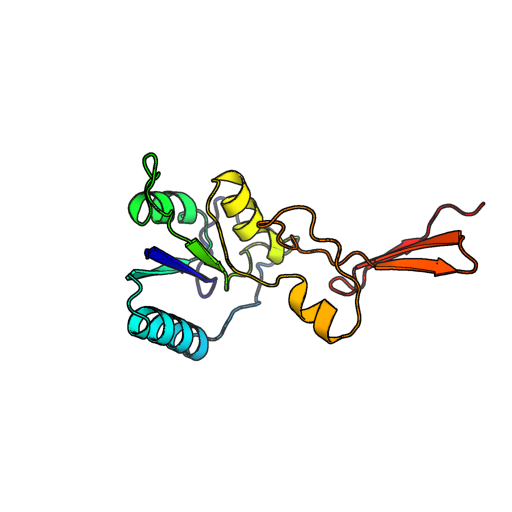20 N N . SER A 1 78 ? 2.207 -4.412 1.056 1.00 87.81 78 SER A N 1
ATOM 621 C CA . SER A 1 78 ? 1.916 -5.205 -0.126 1.00 87.81 78 SER A CA 1
ATOM 622 C C . SER A 1 78 ? 2.845 -4.847 -1.278 1.00 87.81 78 SER A C 1
ATOM 624 O O . SER A 1 78 ? 3.292 -3.707 -1.422 1.00 87.81 78 SER A O 1
ATOM 626 N N . TYR A 1 79 ? 3.113 -5.851 -2.104 1.00 81.75 79 TYR A N 1
ATOM 627 C CA . TYR A 1 79 ? 3.714 -5.678 -3.412 1.00 81.75 79 TYR A CA 1
ATOM 628 C C . TYR A 1 79 ? 2.738 -6.293 -4.406 1.00 81.75 79 TYR A C 1
ATOM 630 O O . TYR A 1 79 ? 2.469 -7.490 -4.331 1.00 81.75 79 TYR A O 1
ATOM 638 N N . GLY A 1 80 ? 2.220 -5.499 -5.336 1.00 84.19 80 GLY A N 1
ATOM 639 C CA . GLY A 1 80 ? 1.203 -5.930 -6.286 1.00 84.19 80 GLY A CA 1
ATOM 640 C C . GLY A 1 80 ? 1.531 -7.243 -7.010 1.00 84.19 80 GLY A C 1
ATOM 641 O O . GLY A 1 80 ? 2.689 -7.596 -7.222 1.00 84.19 80 GLY A O 1
ATOM 642 N N . ILE A 1 81 ? 0.483 -7.974 -7.402 1.00 89.62 81 ILE A N 1
ATOM 643 C CA . ILE A 1 81 ? 0.598 -9.353 -7.913 1.00 89.62 81 ILE A CA 1
ATOM 644 C C . ILE A 1 81 ? 1.294 -9.426 -9.284 1.00 89.62 81 ILE A C 1
ATOM 646 O O . ILE A 1 81 ? 2.103 -10.324 -9.513 1.00 89.62 81 ILE A O 1
ATOM 650 N N . GLN A 1 82 ? 0.999 -8.495 -10.199 1.00 86.69 82 GLN A N 1
ATOM 651 C CA . GLN A 1 82 ? 1.638 -8.439 -11.526 1.00 86.69 82 GLN A CA 1
ATOM 652 C C . GLN A 1 82 ? 2.966 -7.679 -11.462 1.00 86.69 82 GLN A C 1
ATOM 654 O O . GLN A 1 82 ? 3.135 -6.796 -10.633 1.00 86.69 82 GLN A O 1
ATOM 659 N N . ARG A 1 83 ? 3.907 -7.952 -12.366 1.00 77.38 83 ARG A N 1
ATOM 660 C CA . ARG A 1 83 ? 5.297 -7.485 -12.213 1.00 77.38 83 ARG A CA 1
ATOM 661 C C . ARG A 1 83 ? 5.578 -6.030 -12.601 1.00 77.38 83 ARG A C 1
ATOM 663 O O . ARG A 1 83 ? 6.405 -5.401 -11.950 1.00 77.38 83 ARG A O 1
ATOM 670 N N . GLN A 1 84 ? 4.944 -5.468 -13.631 1.00 75.19 84 GLN A N 1
ATOM 671 C CA . GLN A 1 84 ? 5.407 -4.194 -14.217 1.00 75.19 84 GLN A CA 1
ATOM 672 C C . GLN A 1 84 ? 5.308 -2.982 -13.279 1.00 75.19 84 GLN A C 1
ATOM 674 O O . GLN A 1 84 ? 6.195 -2.135 -13.297 1.00 75.19 84 GLN A O 1
ATOM 679 N N . ALA A 1 85 ? 4.273 -2.883 -12.449 1.00 75.31 85 ALA A N 1
ATOM 680 C CA . ALA A 1 85 ? 4.069 -1.738 -11.561 1.00 75.31 85 ALA A CA 1
ATOM 681 C C . ALA A 1 85 ? 3.638 -2.172 -10.153 1.00 75.31 85 ALA A C 1
ATOM 683 O O . ALA A 1 85 ? 2.883 -1.479 -9.482 1.00 75.31 85 ALA A O 1
ATOM 684 N N . HIS A 1 86 ? 4.136 -3.320 -9.682 1.00 77.69 86 HIS A N 1
ATOM 685 C CA . HIS A 1 86 ? 3.696 -3.940 -8.428 1.00 77.69 86 HIS A CA 1
ATOM 686 C C . HIS A 1 86 ? 3.705 -2.992 -7.218 1.00 77.69 86 HIS A C 1
ATOM 688 O O . HIS A 1 86 ? 2.788 -3.041 -6.404 1.00 77.69 86 HIS A O 1
ATOM 694 N N . TYR A 1 87 ? 4.670 -2.078 -7.118 1.00 76.94 87 TYR A N 1
ATOM 695 C CA . TYR A 1 87 ? 4.719 -1.085 -6.039 1.00 76.94 87 TYR A CA 1
ATOM 696 C C . TYR A 1 87 ? 3.556 -0.084 -6.024 1.00 76.94 87 TYR A C 1
ATOM 698 O O . TYR A 1 87 ? 3.299 0.522 -4.988 1.00 76.94 87 TYR A O 1
ATOM 706 N N . THR A 1 88 ? 2.869 0.121 -7.147 1.00 79.81 88 THR A N 1
ATOM 707 C CA . THR A 1 88 ? 1.808 1.128 -7.278 1.00 79.81 88 THR A CA 1
ATOM 708 C C . THR A 1 88 ? 0.412 0.530 -7.334 1.00 79.81 88 THR A C 1
ATOM 710 O O . THR A 1 88 ? -0.543 1.287 -7.238 1.00 79.81 88 THR A O 1
ATOM 713 N N . HIS A 1 89 ? 0.257 -0.791 -7.471 1.00 86.81 89 HIS A N 1
ATOM 714 C CA . HIS A 1 89 ? -1.068 -1.401 -7.634 1.00 86.81 89 HIS A CA 1
ATOM 715 C C . HIS A 1 89 ? -1.990 -1.110 -6.447 1.00 86.81 89 HIS A C 1
ATOM 717 O O . HIS A 1 89 ? -3.052 -0.525 -6.621 1.00 86.81 89 HIS A O 1
ATOM 723 N N . VAL A 1 90 ? -1.574 -1.499 -5.237 1.00 90.44 90 VAL A N 1
ATOM 724 C CA . VAL A 1 90 ? -2.391 -1.311 -4.033 1.00 90.44 90 VAL A CA 1
ATOM 725 C C . VAL A 1 90 ? -2.495 0.166 -3.656 1.00 90.44 90 VAL A C 1
ATOM 727 O O . VAL A 1 90 ? -3.621 0.619 -3.492 1.00 90.44 90 VAL A O 1
ATOM 730 N N . PRO A 1 91 ? -1.403 0.957 -3.603 1.00 85.56 91 PRO A N 1
ATOM 731 C CA . PRO A 1 91 ? -1.519 2.399 -3.393 1.00 85.56 91 PRO A CA 1
ATOM 732 C C . PRO A 1 91 ? -2.469 3.085 -4.382 1.00 85.56 91 PRO A C 1
ATOM 734 O O . PRO A 1 91 ? -3.335 3.833 -3.957 1.00 85.56 91 PRO A O 1
ATOM 737 N N . GLY A 1 92 ? -2.385 2.775 -5.679 1.00 83.94 92 GLY A N 1
ATOM 738 C CA . GLY A 1 92 ? -3.268 3.356 -6.692 1.00 83.94 92 GLY A CA 1
ATOM 739 C C . GLY A 1 92 ? -4.744 3.011 -6.479 1.00 83.94 92 GLY A C 1
ATOM 740 O O . GLY A 1 92 ? -5.599 3.870 -6.664 1.00 83.94 92 GLY A O 1
ATOM 741 N N . ILE A 1 93 ? -5.049 1.786 -6.036 1.00 90.88 93 ILE A N 1
ATOM 742 C CA . ILE A 1 93 ? -6.415 1.403 -5.649 1.00 90.88 93 ILE A CA 1
ATOM 743 C C . ILE A 1 93 ? -6.864 2.193 -4.416 1.00 90.88 93 ILE A C 1
ATOM 745 O O . ILE A 1 93 ? -7.974 2.706 -4.415 1.00 90.88 93 ILE A O 1
ATOM 749 N N . LEU A 1 94 ? -6.015 2.317 -3.392 1.00 89.75 94 LEU A N 1
ATOM 750 C CA . LEU A 1 94 ? -6.341 3.029 -2.151 1.00 89.75 94 LEU A CA 1
ATOM 751 C C . LEU A 1 94 ? -6.595 4.524 -2.384 1.00 89.75 94 LEU A C 1
ATOM 753 O O . LEU A 1 94 ? -7.560 5.053 -1.839 1.00 89.75 94 LEU A O 1
ATOM 757 N N . GLU A 1 95 ? -5.791 5.165 -3.239 1.00 84.06 95 GLU A N 1
ATOM 758 C CA . GLU A 1 95 ? -6.038 6.530 -3.728 1.00 84.06 95 GLU A CA 1
ATOM 759 C C . GLU A 1 95 ? -7.387 6.618 -4.450 1.00 84.06 95 GLU A C 1
ATOM 761 O O . GLU A 1 95 ? -8.209 7.475 -4.135 1.00 84.06 95 GLU A O 1
ATOM 766 N N . MET A 1 96 ? -7.648 5.693 -5.382 1.00 88.00 96 MET A N 1
ATOM 767 C CA . MET A 1 96 ? -8.893 5.658 -6.155 1.00 88.00 96 MET A CA 1
ATOM 768 C C . MET A 1 96 ? -10.134 5.532 -5.259 1.00 88.00 96 MET A C 1
ATOM 770 O O . MET A 1 96 ? -11.144 6.176 -5.536 1.00 88.00 96 MET A O 1
ATOM 774 N N . VAL A 1 97 ? -10.075 4.724 -4.194 1.00 91.00 97 VAL A N 1
ATOM 775 C CA . VAL A 1 97 ? -11.206 4.521 -3.269 1.00 91.00 97 VAL A CA 1
ATOM 776 C C . VAL A 1 97 ? -11.215 5.492 -2.079 1.00 91.00 97 VAL A C 1
ATOM 778 O O . VAL A 1 97 ? -12.107 5.419 -1.236 1.00 91.00 97 VAL A O 1
ATOM 781 N N . GLY A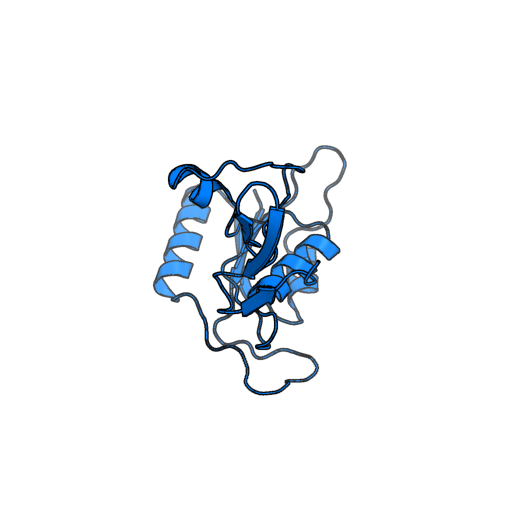 1 98 ? -10.252 6.415 -1.998 1.00 85.81 98 GLY A N 1
ATOM 782 C CA . GLY A 1 98 ? -10.203 7.455 -0.967 1.00 85.81 98 GLY A CA 1
ATOM 783 C C . GLY A 1 98 ? -9.897 6.943 0.445 1.00 85.81 98 GLY A C 1
ATOM 784 O O . GLY A 1 98 ? -10.359 7.531 1.425 1.00 85.81 98 GLY A O 1
ATOM 785 N N . ILE A 1 99 ? -9.140 5.849 0.569 1.00 88.06 99 ILE A N 1
ATOM 786 C CA . ILE A 1 99 ? -8.742 5.290 1.866 1.00 88.06 99 ILE A CA 1
ATOM 787 C C . ILE A 1 99 ? -7.328 5.766 2.203 1.00 88.06 99 ILE A C 1
ATOM 789 O O . ILE A 1 99 ? -6.401 5.484 1.443 1.00 88.06 99 ILE A O 1
ATOM 793 N N . PRO A 1 100 ? -7.110 6.430 3.354 1.00 86.12 100 PRO A N 1
ATOM 794 C CA . PRO A 1 100 ? -5.769 6.822 3.758 1.00 86.12 100 PRO A CA 1
ATOM 795 C C . PRO A 1 100 ? -4.921 5.577 4.023 1.00 86.12 100 PRO A C 1
ATOM 797 O O . PRO A 1 100 ? -5.416 4.557 4.514 1.00 86.12 100 PRO A O 1
ATOM 800 N N . TYR A 1 101 ? -3.620 5.653 3.752 1.00 84.56 101 TYR A N 1
ATOM 801 C CA . TYR A 1 101 ? -2.717 4.530 3.980 1.00 84.56 101 TYR A CA 1
ATOM 802 C C . TYR A 1 101 ? -1.334 4.953 4.472 1.00 84.56 101 TYR A C 1
ATOM 804 O O . TYR A 1 101 ? -0.976 6.117 4.452 1.00 84.56 101 TYR A O 1
ATOM 812 N N . VAL A 1 102 ? -0.559 3.998 4.976 1.00 76.31 102 VAL A N 1
ATOM 813 C CA . VAL A 1 102 ? 0.834 4.158 5.405 1.00 76.31 102 VAL A CA 1
ATOM 814 C C . VAL A 1 102 ? 1.705 3.292 4.503 1.00 76.31 102 VAL A C 1
ATOM 816 O O . VAL A 1 102 ? 1.367 2.137 4.247 1.00 76.31 102 VAL A O 1
ATOM 819 N N . GLY A 1 103 ? 2.832 3.834 4.041 1.00 64.75 103 GLY A N 1
ATOM 820 C CA . GLY A 1 103 ? 3.798 3.156 3.172 1.00 64.75 103 GLY A CA 1
ATOM 821 C C . 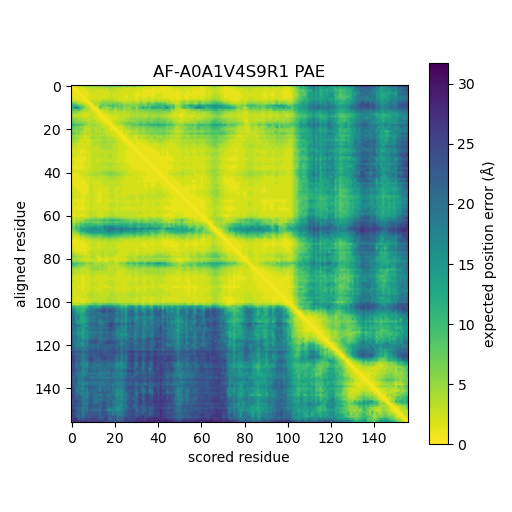GLY A 1 103 ? 5.137 3.894 3.136 1.00 64.75 103 GLY A C 1
ATOM 822 O O . GLY A 1 103 ? 5.414 4.722 4.004 1.00 64.75 103 GLY A O 1
ATOM 823 N N . SER A 1 104 ? 5.986 3.606 2.146 1.00 52.50 104 SER A N 1
ATOM 824 C CA . SER A 1 104 ? 7.275 4.290 1.967 1.00 52.50 104 SER A CA 1
ATOM 825 C C . SER A 1 104 ? 7.058 5.754 1.571 1.00 52.50 104 SER A C 1
ATOM 827 O O . SER A 1 104 ? 6.969 6.085 0.389 1.00 52.50 104 SER A O 1
ATOM 829 N N . GLY A 1 105 ? 6.922 6.613 2.578 1.00 51.34 105 GLY A N 1
ATOM 830 C CA . GLY A 1 105 ? 6.887 8.061 2.436 1.00 51.34 105 GLY A CA 1
ATOM 831 C C . GLY A 1 105 ? 8.292 8.663 2.278 1.00 51.34 105 GLY A C 1
ATOM 832 O O . GLY A 1 105 ? 9.293 8.015 2.596 1.00 51.34 105 GLY A O 1
ATOM 833 N N . PRO A 1 106 ? 8.384 9.919 1.826 1.00 51.72 106 PRO A N 1
ATOM 834 C CA . PRO A 1 106 ? 9.653 10.600 1.556 1.00 51.72 106 PRO A CA 1
ATOM 835 C C . PRO A 1 106 ? 10.478 10.931 2.797 1.00 51.72 106 PRO A C 1
ATOM 837 O O . PRO A 1 106 ? 11.650 11.262 2.665 1.00 51.72 106 PRO A O 1
ATOM 840 N N . PHE A 1 107 ? 9.910 10.821 3.998 1.00 57.34 107 PHE A N 1
ATOM 841 C CA . PHE A 1 107 ? 10.581 11.173 5.254 1.00 57.34 107 PHE A CA 1
ATOM 842 C C . PHE A 1 107 ? 11.909 10.434 5.476 1.00 57.34 107 PHE A C 1
ATOM 844 O O . PHE A 1 107 ? 12.811 10.950 6.132 1.00 57.34 107 PHE A O 1
ATOM 851 N N . LEU A 1 108 ? 12.081 9.237 4.901 1.00 55.69 108 LEU A N 1
ATOM 852 C CA . LEU A 1 108 ? 13.374 8.551 4.948 1.00 55.69 108 LEU A CA 1
ATOM 853 C C . LEU A 1 108 ? 14.461 9.316 4.174 1.00 55.69 108 LEU A C 1
ATOM 855 O O . LEU A 1 108 ? 15.608 9.331 4.607 1.00 55.69 108 LEU A O 1
ATOM 859 N N . LEU A 1 109 ? 14.112 9.963 3.061 1.00 58.97 109 LEU A N 1
ATOM 860 C CA . LEU A 1 109 ? 15.037 10.748 2.242 1.00 58.97 109 LEU A CA 1
ATOM 861 C C . LEU A 1 109 ? 15.475 12.036 2.958 1.00 58.97 109 LEU A C 1
ATOM 863 O O . LEU A 1 109 ? 16.639 12.411 2.845 1.00 58.97 109 LEU A O 1
ATOM 867 N N . GLU A 1 110 ? 14.610 12.660 3.766 1.00 64.88 110 GLU A N 1
ATOM 868 C CA . GLU A 1 110 ? 15.000 13.816 4.597 1.00 64.88 110 GLU A CA 1
ATOM 869 C C . GLU A 1 110 ? 16.169 13.480 5.526 1.00 64.88 110 GLU A C 1
ATOM 871 O O . GLU A 1 110 ? 17.127 14.245 5.635 1.00 64.88 110 GLU A O 1
ATOM 876 N N . LYS A 1 111 ? 16.154 12.285 6.130 1.00 55.41 111 LYS A N 1
ATOM 877 C CA . LYS A 1 111 ? 17.243 11.810 6.996 1.00 55.41 111 LYS A CA 1
ATOM 878 C C . LYS A 1 111 ? 18.584 11.680 6.260 1.00 55.41 111 LYS A C 1
ATOM 880 O O . LYS A 1 111 ? 19.633 11.776 6.892 1.00 55.41 111 LYS A O 1
ATOM 885 N N . TYR A 1 112 ? 18.561 11.470 4.946 1.00 61.25 112 TYR A N 1
ATOM 886 C CA . TYR A 1 112 ? 19.754 11.405 4.097 1.00 61.25 112 TYR A CA 1
ATOM 887 C C . TYR A 1 112 ? 20.103 12.754 3.442 1.00 61.25 112 TYR A C 1
ATOM 889 O O . TYR A 1 112 ? 20.960 12.796 2.563 1.00 61.25 112 TYR A O 1
ATOM 897 N N . GLY A 1 113 ? 19.473 13.853 3.872 1.00 70.31 113 GLY A N 1
ATOM 898 C CA . GLY A 1 113 ? 19.798 15.212 3.432 1.00 70.31 113 GLY A CA 1
ATOM 899 C C . GLY A 1 113 ? 19.056 15.682 2.180 1.00 70.31 113 GLY A C 1
ATOM 900 O O . GLY A 1 113 ? 19.381 16.740 1.644 1.00 70.31 113 GLY A O 1
ATOM 901 N N . TYR A 1 114 ? 18.058 14.933 1.705 1.00 63.56 114 TYR A N 1
ATOM 902 C CA . TYR A 1 114 ? 17.211 15.387 0.603 1.00 63.56 114 TYR A CA 1
ATOM 903 C C . TYR A 1 114 ? 16.176 16.395 1.109 1.00 63.56 114 TYR A C 1
ATOM 905 O O . TYR A 1 114 ? 15.525 16.176 2.128 1.00 63.56 114 TYR A O 1
ATOM 913 N N . LYS A 1 115 ? 15.982 17.489 0.368 1.00 63.12 115 LYS A N 1
ATOM 914 C CA . LYS A 1 115 ? 14.896 18.441 0.621 1.00 63.12 115 LYS A CA 1
ATOM 915 C C . LYS A 1 115 ? 13.606 17.898 0.013 1.00 63.12 115 LYS A C 1
ATOM 917 O O . LYS A 1 115 ? 13.544 17.698 -1.200 1.00 63.12 115 LYS A O 1
ATOM 922 N N . ILE A 1 116 ? 12.593 17.677 0.843 1.00 67.31 116 ILE A N 1
ATOM 923 C CA . ILE A 1 116 ? 11.286 17.189 0.404 1.00 67.31 116 ILE A CA 1
ATOM 924 C C . ILE A 1 116 ? 10.310 18.360 0.317 1.00 67.31 116 ILE A C 1
ATOM 926 O O . ILE A 1 116 ? 10.192 19.159 1.240 1.00 67.31 116 ILE A O 1
ATOM 930 N N . ASP A 1 117 ? 9.626 18.459 -0.820 1.00 66.12 117 ASP A N 1
ATOM 931 C CA . ASP A 1 117 ? 8.507 19.374 -1.033 1.00 66.12 117 ASP A CA 1
ATOM 932 C C . ASP A 1 117 ? 7.201 18.574 -0.929 1.00 66.12 117 ASP A C 1
ATOM 934 O O . ASP A 1 117 ? 6.773 17.919 -1.884 1.00 66.12 117 ASP A O 1
ATOM 938 N N . LEU A 1 118 ? 6.619 18.543 0.273 1.00 61.78 118 LEU A N 1
ATOM 939 C CA . LEU A 1 118 ? 5.345 17.870 0.531 1.00 61.78 118 LEU A CA 1
ATOM 940 C C . LEU A 1 118 ? 4.200 18.749 0.023 1.00 61.78 118 LEU A C 1
ATOM 942 O O . LEU A 1 118 ? 3.871 19.760 0.639 1.00 61.78 118 LEU A O 1
ATOM 946 N N . ARG A 1 119 ? 3.577 18.349 -1.090 1.00 57.59 119 ARG A N 1
ATOM 947 C CA . ARG A 1 119 ? 2.470 19.110 -1.693 1.00 57.59 119 ARG A CA 1
ATOM 948 C C . ARG A 1 119 ? 1.111 18.847 -1.043 1.00 57.59 119 ARG A C 1
ATOM 950 O O . ARG A 1 119 ? 0.287 19.752 -1.017 1.00 57.59 119 ARG A O 1
ATOM 957 N N . ASP A 1 120 ? 0.887 17.646 -0.509 1.00 49.50 120 ASP A N 1
ATOM 958 C CA . ASP A 1 120 ? -0.352 17.265 0.183 1.00 49.50 120 ASP A CA 1
ATOM 959 C C . ASP A 1 120 ? -0.041 16.353 1.394 1.00 49.50 120 ASP A C 1
ATOM 961 O O . ASP A 1 120 ? 0.863 15.516 1.287 1.00 49.50 120 ASP A O 1
ATOM 965 N N . PRO A 1 121 ? -0.751 16.471 2.538 1.00 44.25 121 PRO A N 1
ATOM 966 C CA . PRO A 1 121 ? -0.576 15.602 3.713 1.00 44.25 121 PRO A CA 1
ATOM 967 C C . PRO A 1 121 ? -0.769 14.099 3.443 1.00 44.25 121 PRO A C 1
ATOM 969 O O . PRO A 1 121 ? -0.297 13.284 4.236 1.00 44.25 121 PRO A O 1
ATOM 972 N N . TYR A 1 122 ? -1.407 13.731 2.329 1.00 47.53 122 TYR A N 1
ATOM 973 C CA . TYR A 1 122 ? -1.548 12.352 1.855 1.00 47.53 122 TYR A CA 1
ATOM 974 C C . TYR A 1 122 ? -0.753 12.082 0.569 1.00 47.53 122 TYR A C 1
ATOM 976 O O . TYR A 1 122 ? -0.982 11.085 -0.104 1.00 47.53 122 TYR A O 1
ATOM 984 N N . SER A 1 123 ? 0.206 12.944 0.210 1.00 45.25 123 SER A N 1
ATOM 985 C CA . SER A 1 123 ? 1.129 12.679 -0.898 1.00 45.25 123 SER A CA 1
ATOM 986 C C . SER A 1 123 ? 2.042 11.501 -0.557 1.00 45.25 123 SER A C 1
ATOM 988 O O . SER A 1 123 ? 3.096 11.660 0.066 1.00 45.25 123 SER A O 1
ATOM 990 N N . PHE A 1 124 ? 1.664 10.303 -0.990 1.00 51.41 124 PHE A N 1
ATOM 991 C CA . PHE A 1 124 ? 2.537 9.136 -0.954 1.00 51.41 124 PHE A CA 1
ATOM 992 C C . PHE A 1 124 ? 3.303 8.999 -2.266 1.00 51.41 124 PHE A C 1
ATOM 994 O O . PHE A 1 124 ? 2.801 9.265 -3.358 1.00 51.41 124 PHE A O 1
ATOM 1001 N N . TYR A 1 125 ? 4.548 8.535 -2.168 1.00 51.31 125 TYR A N 1
ATOM 1002 C CA . TYR A 1 125 ? 5.364 8.245 -3.339 1.00 51.31 125 TYR A CA 1
ATOM 1003 C C . TYR A 1 125 ? 4.857 6.960 -3.996 1.00 51.31 125 TYR A C 1
ATOM 1005 O O . TYR A 1 125 ? 5.288 5.854 -3.657 1.00 51.31 125 TYR A O 1
ATOM 1013 N N . LEU A 1 126 ? 3.966 7.115 -4.976 1.00 46.44 126 LEU A N 1
ATOM 1014 C CA . LEU A 1 126 ? 3.623 6.084 -5.951 1.00 46.44 126 LEU A CA 1
ATOM 1015 C C . LEU A 1 126 ? 4.873 5.721 -6.762 1.00 46.44 126 LEU A C 1
ATOM 1017 O O . LEU A 1 126 ? 5.131 6.263 -7.828 1.00 46.44 126 LEU A O 1
ATOM 1021 N N . GLY A 1 127 ? 5.682 4.804 -6.237 1.00 49.34 127 GLY A N 1
ATOM 1022 C CA . GLY A 1 127 ? 6.540 3.927 -7.038 1.00 49.34 127 GLY A CA 1
ATOM 1023 C C . GLY A 1 127 ? 7.659 4.537 -7.896 1.00 49.34 127 GLY A C 1
ATOM 1024 O O . GLY A 1 127 ? 8.422 3.748 -8.439 1.00 49.34 127 GLY A O 1
ATOM 1025 N N . CYS A 1 128 ? 7.839 5.859 -7.984 1.00 51.75 128 CYS A N 1
ATOM 1026 C CA . CYS A 1 128 ? 9.030 6.478 -8.579 1.00 51.75 128 CYS A CA 1
ATOM 1027 C C . CYS A 1 128 ? 9.625 7.554 -7.653 1.00 51.75 128 CYS A C 1
ATOM 1029 O O . CYS A 1 128 ? 8.915 8.362 -7.064 1.00 51.75 128 CYS A O 1
ATOM 1031 N N . VAL A 1 129 ? 10.930 7.467 -7.375 1.00 55.19 129 VAL A N 1
ATOM 1032 C CA . VAL A 1 129 ? 11.690 8.622 -6.872 1.00 55.19 129 VAL A CA 1
ATOM 1033 C C . VAL A 1 129 ? 12.370 9.124 -8.125 1.00 55.19 129 VAL A C 1
ATOM 1035 O O . VAL A 1 129 ? 13.311 8.500 -8.581 1.00 55.19 129 VAL A O 1
ATOM 1038 N N . GLN A 1 130 ? 11.850 10.167 -8.755 1.00 62.31 130 GLN A N 1
ATOM 1039 C CA . GLN A 1 130 ? 12.501 10.699 -9.945 1.00 62.31 130 GLN A CA 1
ATOM 1040 C C . GLN A 1 130 ? 13.582 11.676 -9.500 1.00 62.31 130 GLN A C 1
ATOM 1042 O O . GLN A 1 130 ? 13.298 12.705 -8.892 1.00 62.31 130 GLN A O 1
ATOM 1047 N N . LEU A 1 131 ? 14.834 11.325 -9.768 1.00 65.56 131 LEU A N 1
ATOM 1048 C CA . LEU A 1 131 ? 15.964 12.223 -9.614 1.00 65.56 131 LEU A CA 1
ATOM 1049 C C . LEU A 1 131 ? 16.075 13.049 -10.886 1.00 65.56 131 LEU A C 1
ATOM 1051 O O . LEU A 1 131 ? 16.246 12.496 -11.970 1.00 65.56 131 LEU A O 1
ATOM 1055 N N . VAL A 1 132 ? 15.993 14.368 -10.754 1.00 73.81 132 VAL A N 1
ATOM 1056 C CA . VAL A 1 132 ? 16.361 15.285 -11.831 1.00 73.81 132 VAL A CA 1
ATOM 1057 C C . VAL A 1 132 ? 17.859 15.519 -11.739 1.00 73.81 132 VAL A C 1
ATOM 1059 O O . VAL A 1 132 ? 18.360 15.952 -10.702 1.00 73.81 132 VAL A O 1
ATOM 1062 N N . VAL A 1 133 ? 18.577 15.234 -12.820 1.00 75.81 133 VAL A N 1
ATOM 1063 C CA . VAL A 1 133 ? 20.007 15.510 -12.894 1.00 75.81 133 VAL A CA 1
ATOM 1064 C C . VAL A 1 133 ? 20.190 16.879 -13.544 1.00 75.81 133 VAL A C 1
ATOM 1066 O O . VAL A 1 133 ? 19.699 17.131 -14.648 1.00 75.81 133 VAL A O 1
ATOM 1069 N N . LEU A 1 134 ? 20.891 17.767 -12.840 1.00 80.25 134 LEU A N 1
ATOM 1070 C CA . LEU A 1 134 ? 21.280 19.091 -13.318 1.00 80.25 134 LEU A CA 1
ATOM 1071 C C . LEU A 1 134 ? 22.806 19.169 -13.398 1.00 80.25 134 LEU A C 1
ATOM 1073 O O . LEU A 1 134 ? 23.498 18.752 -12.469 1.00 80.25 134 LEU A O 1
ATOM 1077 N N . LYS A 1 135 ? 23.337 19.741 -14.479 1.00 81.06 135 LYS A N 1
ATOM 1078 C CA . LYS A 1 135 ? 24.759 20.097 -14.597 1.00 81.06 135 LYS A CA 1
ATOM 1079 C C . LYS A 1 135 ? 24.853 21.534 -15.079 1.00 81.06 135 LYS A C 1
ATOM 1081 O O . LYS A 1 135 ? 24.248 21.870 -16.086 1.00 81.06 135 LYS A O 1
ATOM 1086 N N . ASN A 1 136 ? 25.591 22.381 -14.360 1.00 87.62 136 ASN A N 1
ATOM 1087 C CA . ASN A 1 136 ? 25.715 23.813 -14.665 1.00 87.62 136 ASN A CA 1
ATOM 1088 C C . ASN A 1 136 ? 24.350 24.519 -14.836 1.00 87.62 136 ASN A C 1
ATOM 1090 O O . ASN A 1 136 ? 24.171 25.299 -15.764 1.00 87.62 136 ASN A O 1
ATOM 1094 N N . ASN A 1 137 ? 23.378 24.218 -13.965 1.00 83.31 137 ASN A N 1
ATOM 1095 C CA . ASN A 1 137 ? 21.981 24.677 -14.059 1.00 83.31 137 ASN A CA 1
ATOM 1096 C C . ASN A 1 137 ? 21.204 24.244 -15.318 1.00 83.31 137 ASN A C 1
ATOM 1098 O O . ASN A 1 137 ? 20.078 24.696 -15.516 1.00 83.31 137 ASN A O 1
ATOM 1102 N N . GLU A 1 138 ? 21.731 23.334 -16.135 1.00 81.19 138 GLU A N 1
ATOM 1103 C CA . GLU A 1 138 ? 20.994 22.758 -17.257 1.00 81.19 138 GLU A CA 1
ATOM 1104 C C . GLU A 1 138 ? 20.416 21.385 -16.914 1.00 81.19 138 GLU A C 1
ATOM 1106 O O . GLU A 1 138 ? 21.078 20.537 -16.305 1.00 81.19 138 GLU A O 1
ATOM 1111 N N . PHE A 1 139 ? 19.166 21.167 -17.331 1.00 80.38 139 PHE A N 1
ATOM 1112 C CA . PHE A 1 139 ? 18.511 19.867 -17.266 1.00 80.38 139 PHE A CA 1
ATOM 1113 C C . PHE A 1 139 ? 19.182 18.893 -18.229 1.00 80.38 139 PHE A C 1
ATOM 1115 O O . PHE A 1 139 ? 19.170 19.103 -19.439 1.00 80.38 139 PHE A O 1
ATOM 1122 N N . ILE A 1 140 ? 19.735 17.814 -17.680 1.00 84.00 140 ILE A N 1
ATOM 1123 C CA . ILE A 1 140 ? 20.423 16.780 -18.462 1.00 84.00 140 ILE A CA 1
ATOM 1124 C C . ILE A 1 140 ? 19.663 15.454 -18.484 1.00 84.00 140 ILE A C 1
ATOM 1126 O O . ILE A 1 140 ? 19.868 14.653 -19.396 1.00 84.00 140 ILE A O 1
ATOM 1130 N N . GLY A 1 141 ? 18.737 15.230 -17.549 1.00 80.19 141 GLY A N 1
ATOM 1131 C CA . GLY A 1 141 ? 17.862 14.067 -17.601 1.00 80.19 141 GLY A CA 1
ATOM 1132 C C . GLY A 1 141 ? 17.155 13.755 -16.293 1.00 80.19 141 GLY A C 1
ATOM 1133 O O . GLY A 1 141 ? 17.255 14.484 -15.303 1.00 80.19 141 GLY A O 1
ATOM 1134 N N . VAL A 1 142 ? 16.455 12.625 -16.309 1.00 74.69 142 VAL A N 1
ATOM 1135 C CA . VAL A 1 142 ? 15.829 12.030 -15.129 1.00 74.69 142 VAL A CA 1
ATOM 1136 C C . VAL A 1 142 ? 16.318 10.601 -14.928 1.00 74.69 142 VAL A C 1
ATOM 1138 O O . VAL A 1 142 ? 16.562 9.870 -15.891 1.00 74.69 142 VAL A O 1
ATOM 1141 N N . ALA A 1 143 ? 16.442 10.193 -13.671 1.00 64.06 143 ALA A N 1
ATOM 1142 C CA . ALA A 1 143 ? 16.729 8.819 -13.289 1.00 64.06 143 ALA A CA 1
ATOM 1143 C C . ALA A 1 143 ? 15.694 8.333 -12.274 1.00 64.06 143 ALA A C 1
ATOM 1145 O O . ALA A 1 143 ? 15.323 9.073 -11.363 1.00 64.06 143 ALA A O 1
ATOM 1146 N N . ASP A 1 144 ? 15.248 7.087 -12.415 1.00 64.44 144 ASP A N 1
ATOM 1147 C CA . ASP A 1 144 ? 14.532 6.387 -11.349 1.00 64.44 144 ASP A CA 1
ATOM 1148 C C . ASP A 1 144 ? 15.510 5.391 -10.709 1.00 64.44 144 ASP A C 1
ATOM 1150 O O . ASP A 1 144 ? 15.719 4.301 -11.253 1.00 64.44 144 ASP A O 1
ATOM 1154 N N . PRO A 1 145 ? 16.129 5.739 -9.563 1.00 56.31 145 PRO A N 1
ATOM 1155 C CA . PRO A 1 145 ? 17.145 4.919 -8.919 1.00 56.31 145 PRO A CA 1
ATOM 1156 C C . PRO A 1 145 ? 16.580 3.586 -8.412 1.00 56.31 145 PRO A C 1
ATOM 1158 O O . PRO A 1 145 ? 17.346 2.729 -7.992 1.00 56.31 145 PRO A O 1
ATOM 1161 N N . ARG A 1 146 ? 15.251 3.389 -8.429 1.00 54.25 146 ARG A N 1
ATOM 1162 C CA . ARG A 1 146 ? 14.615 2.115 -8.066 1.00 54.25 146 ARG A CA 1
ATOM 1163 C C . ARG A 1 146 ? 14.425 1.166 -9.244 1.00 54.25 146 ARG A C 1
ATOM 1165 O O . ARG A 1 146 ? 14.095 0.006 -9.021 1.00 54.25 146 ARG A O 1
ATOM 1172 N N . ARG A 1 147 ? 14.558 1.648 -10.482 1.00 51.75 147 ARG A N 1
ATOM 1173 C CA . ARG A 1 147 ? 14.267 0.867 -11.695 1.00 51.75 147 ARG A CA 1
ATOM 1174 C C . ARG A 1 147 ? 15.462 0.685 -12.626 1.00 51.75 147 ARG A C 1
ATOM 1176 O O . ARG A 1 147 ? 15.260 0.211 -13.741 1.00 51.75 147 ARG A O 1
ATOM 1183 N N . ASP A 1 148 ? 16.658 1.104 -12.208 1.00 54.38 148 ASP A N 1
ATOM 1184 C CA . ASP A 1 148 ? 17.877 1.169 -13.035 1.00 54.38 148 ASP A CA 1
ATOM 1185 C C . ASP A 1 148 ? 17.674 1.895 -14.384 1.00 54.38 148 ASP A C 1
ATOM 1187 O O . ASP A 1 148 ? 18.453 1.754 -15.326 1.00 54.38 148 ASP A O 1
ATOM 1191 N N . GLY A 1 149 ? 16.605 2.691 -14.490 1.00 56.03 149 GLY A N 1
ATOM 1192 C CA . GLY A 1 149 ? 16.207 3.388 -15.702 1.00 56.03 149 GLY A CA 1
ATOM 1193 C C . GLY A 1 149 ? 16.725 4.819 -15.696 1.00 56.03 149 GLY A C 1
ATOM 1194 O O . GLY A 1 149 ? 16.553 5.547 -14.715 1.00 56.03 149 GLY A O 1
ATOM 1195 N N . SER A 1 150 ? 17.314 5.244 -16.812 1.00 65.12 150 SER A N 1
ATOM 1196 C CA . SER A 1 150 ? 17.678 6.641 -17.056 1.00 65.12 150 SER A CA 1
ATOM 1197 C C . SER A 1 150 ? 17.100 7.125 -18.383 1.00 65.12 150 SER A C 1
ATOM 1199 O O . SER A 1 150 ? 16.993 6.363 -19.344 1.00 65.12 150 SER A O 1
ATOM 1201 N N . ALA A 1 151 ? 16.704 8.397 -18.425 1.00 66.88 151 ALA A N 1
ATOM 1202 C CA . ALA A 1 151 ? 16.270 9.078 -19.636 1.00 66.88 151 ALA A CA 1
ATOM 1203 C C . ALA A 1 151 ? 17.053 10.387 -19.788 1.00 66.88 151 ALA A C 1
ATOM 1205 O O . ALA A 1 151 ? 17.070 11.224 -18.882 1.00 66.88 151 ALA A O 1
ATOM 1206 N N . GLY A 1 152 ? 17.711 10.547 -20.937 1.00 76.94 152 GLY A N 1
ATOM 1207 C CA . GLY A 1 152 ? 18.422 11.773 -21.287 1.00 76.94 152 GLY A CA 1
ATOM 1208 C C . GLY A 1 152 ? 17.462 12.862 -21.756 1.00 76.94 152 GLY A C 1
ATOM 1209 O O . GLY A 1 152 ? 16.487 12.580 -22.453 1.00 76.94 152 GLY A O 1
ATOM 1210 N N . GLY A 1 153 ? 17.749 14.109 -21.384 1.00 72.75 153 GLY A N 1
ATOM 1211 C CA . GLY A 1 153 ? 17.081 15.266 -21.973 1.00 72.75 153 GLY A CA 1
ATOM 1212 C C . GLY A 1 153 ? 17.423 15.429 -23.463 1.00 72.75 153 GLY A C 1
ATOM 1213 O O . GLY A 1 153 ? 18.416 14.865 -23.936 1.00 72.75 153 GLY A O 1
ATOM 1214 N N . PRO A 1 154 ? 16.619 16.192 -24.226 1.00 71.06 154 PRO A N 1
ATOM 1215 C CA . PRO A 1 154 ? 16.958 16.535 -25.603 1.00 71.06 154 PRO A CA 1
ATOM 1216 C C . PRO A 1 154 ? 18.329 17.221 -25.657 1.00 71.06 154 PRO A C 1
ATOM 1218 O O . PRO A 1 154 ? 18.641 18.068 -24.818 1.00 71.06 154 PRO A O 1
ATOM 1221 N N . LYS A 1 155 ? 19.151 16.855 -26.647 1.00 71.56 155 LYS A N 1
ATOM 1222 C CA . LYS A 1 155 ? 20.393 17.583 -26.929 1.00 71.56 155 LYS A CA 1
ATOM 1223 C C . LYS A 1 155 ? 20.000 18.955 -27.481 1.00 71.56 155 LYS A C 1
ATOM 1225 O O . LYS A 1 155 ? 19.284 19.003 -28.480 1.00 71.56 155 LYS A O 1
ATOM 1230 N N . LYS A 1 156 ? 20.406 20.027 -26.796 1.00 59.69 156 LYS A N 1
ATOM 1231 C CA . LYS A 1 156 ? 20.408 21.369 -27.389 1.00 59.69 156 LYS A CA 1
ATOM 1232 C C . LYS A 1 156 ? 21.386 21.417 -28.558 1.00 59.69 156 LYS A C 1
ATOM 1234 O O . LYS A 1 156 ? 22.421 20.714 -28.472 1.00 59.69 156 LYS A O 1
#

Radius of gyration: 18.21 Å; Cα contacts (8 Å, |Δi|>4): 240; chains: 1; bounding box: 46×41×49 Å

pLDDT: mean 78.98, std 14.21, range [44.25, 97.31]

Solvent-accessible surface area (backbone atoms only — not comparable to full-atom values): 9475 Å² total; per-residue (Å²): 92,48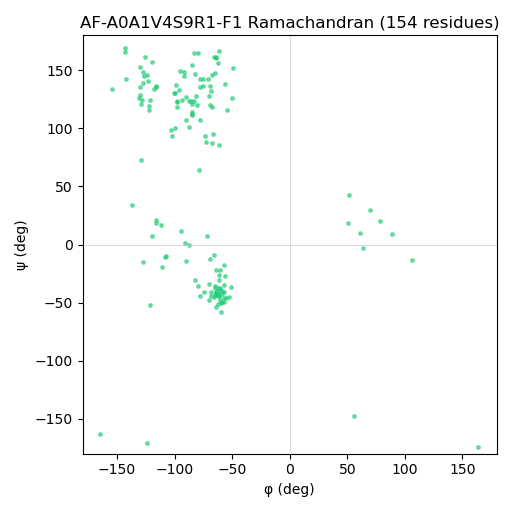,35,38,39,29,26,28,84,81,74,78,58,52,98,71,89,58,89,67,60,48,83,66,58,68,56,67,70,58,52,51,52,52,53,50,54,47,39,73,72,66,30,51,69,52,74,44,60,55,42,74,62,37,63,65,56,43,46,74,73,48,56,88,64,58,98,90,57,82,71,42,36,33,44,53,56,47,37,19,53,48,52,93,54,16,69,30,49,55,58,51,50,32,61,75,71,70,46,52,68,46,66,78,48,68,70,67,45,45,78,74,72,44,88,80,84,82,87,47,103,79,67,62,57,68,69,59,64,75,43,75,43,68,58,95,88,36,78,52,27,41,32,29,83,88,68,85,43,76,47,75,45,82,84,128

Secondary structure (DSSP, 8-state):
-EEEEEE-SS----SS--SSPP-----HHHHHHHHHHHHHTT-EEEEEESSTTHHHHHHHHSPPPPTTPPPPEEEEE---SSSTTHHHHHHHHHHHTT--EE---THHHHHTTPPP---STT----S---EEEEETTEEEEEEETTTTEEEEPPP-